Protein AF-A0A6A6EW55-F1 (afdb_monomer)

Foldseek 3Di:
DDDDDPDQAWDWDDDPNAIETERQPQDDDPVGDYPDHNVNDPDHPYYHYPDDDPPD

Solvent-accessible surface area (backbone atoms only — not comparable to full-atom values): 4021 Å² total; per-residue (Å²): 133,88,86,81,75,95,63,90,55,47,44,82,48,75,55,97,93,43,31,38,34,35,35,86,66,84,80,70,64,89,91,53,93,76,92,49,59,64,91,76,59,89,77,66,80,42,77,44,69,90,73,81,78,86,90,113

Secondary structure (DSSP, 8-state):
----------EEEEETTEEEEE---SS--TTS--SS-GGG----SEEE--------

InterPro domains:
  IPR036866 Ribonuclease Z/Hydroxyacylglutathione hydrolase-like [G3DSA:3.60.15.10] (5-55)
  IPR036866 Ribonuclease Z/Hydroxyacylglutathione hydrolase-like [SSF56281] (10-55)

Radius of gyration: 12.53 Å; Cα contacts (8 Å, |Δi|>4): 62; chains: 1; bounding box: 35×21×31 Å

Organism: NCBI:txid1314779

Mean predicted aligned error: 7.51 Å

pLDDT: mean 76.87, std 16.54, range [32.72, 94.94]

Structure (mmCIF, N/CA/C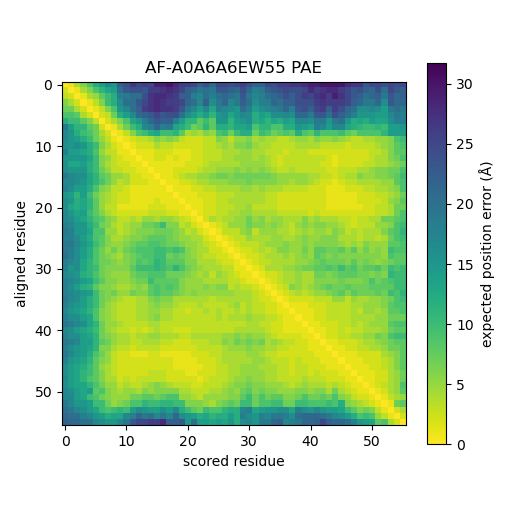/O backbone):
data_AF-A0A6A6EW55-F1
#
_entry.id   AF-A0A6A6EW55-F1
#
loop_
_atom_site.group_PDB
_atom_site.id
_atom_site.type_symbol
_atom_site.label_atom_id
_atom_site.label_alt_id
_atom_site.label_comp_id
_atom_site.label_asym_id
_atom_site.label_entity_id
_atom_site.label_seq_id
_atom_site.pdbx_PDB_ins_code
_atom_site.Cartn_x
_atom_site.Cartn_y
_atom_site.Cartn_z
_atom_site.occupancy
_atom_site.B_iso_or_equiv
_atom_site.auth_seq_id
_atom_site.auth_comp_id
_atom_site.auth_asym_id
_atom_site.auth_atom_id
_atom_site.pdbx_PDB_model_num
ATOM 1 N N . MET A 1 1 ? 28.383 10.767 9.026 1.00 36.34 1 MET A N 1
ATOM 2 C CA . MET A 1 1 ? 27.519 9.685 8.504 1.00 36.34 1 MET A CA 1
ATOM 3 C C . MET A 1 1 ? 27.099 10.064 7.092 1.00 36.34 1 MET A C 1
ATOM 5 O O . MET A 1 1 ? 26.531 11.135 6.928 1.00 36.34 1 MET A O 1
ATOM 9 N N . LYS A 1 2 ? 27.460 9.277 6.069 1.00 33.38 2 LYS A N 1
ATOM 10 C CA . LYS A 1 2 ? 27.042 9.535 4.680 1.00 33.38 2 LYS A CA 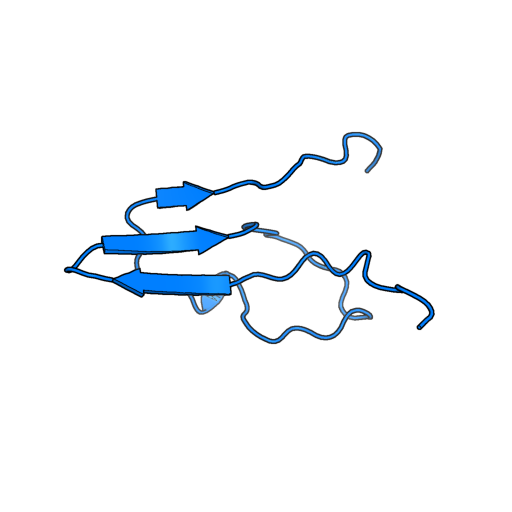1
ATOM 11 C C . LYS A 1 2 ? 25.593 9.071 4.522 1.00 33.38 2 LYS A C 1
ATOM 13 O O . LYS A 1 2 ? 25.333 7.876 4.600 1.00 33.38 2 LYS A O 1
ATOM 18 N N . GLY A 1 3 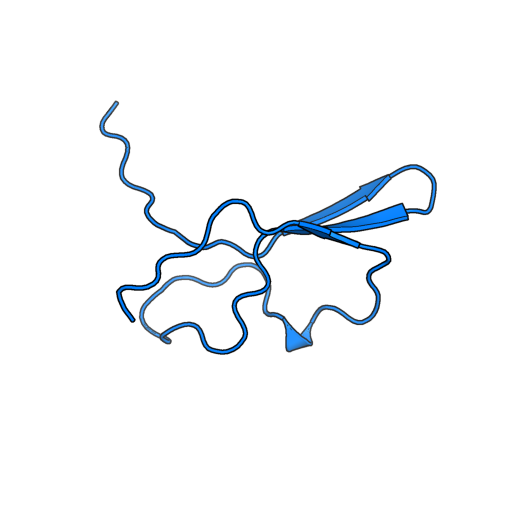? 24.669 10.010 4.340 1.00 32.72 3 GLY A N 1
ATOM 19 C CA . GLY A 1 3 ? 23.281 9.715 4.001 1.00 32.72 3 GLY A CA 1
ATOM 20 C C . GLY A 1 3 ? 23.174 9.331 2.530 1.00 32.72 3 GLY A C 1
ATOM 21 O O . GLY A 1 3 ? 23.006 10.195 1.680 1.00 32.72 3 GLY A O 1
ATOM 22 N N . LEU A 1 4 ? 23.291 8.043 2.222 1.00 47.31 4 LEU A N 1
ATOM 23 C CA . LEU A 1 4 ? 22.635 7.487 1.041 1.00 47.31 4 LEU A CA 1
ATOM 24 C C . LEU A 1 4 ? 21.268 7.016 1.516 1.00 47.31 4 LEU A C 1
ATOM 26 O O . LEU A 1 4 ? 21.265 6.173 2.396 1.00 47.31 4 LEU A O 1
ATOM 30 N N . HIS A 1 5 ? 20.159 7.513 0.966 1.00 41.28 5 HIS A N 1
ATOM 31 C CA . HIS A 1 5 ? 18.922 6.738 0.783 1.00 41.28 5 HIS A CA 1
ATOM 32 C C . HIS A 1 5 ? 17.917 7.539 -0.061 1.00 41.28 5 HIS A C 1
ATOM 34 O O . HIS A 1 5 ? 16.919 8.035 0.447 1.00 41.28 5 HIS A O 1
ATOM 40 N N . SER A 1 6 ? 18.119 7.566 -1.379 1.00 52.06 6 SER A N 1
ATOM 41 C CA . SER A 1 6 ? 17.029 7.699 -2.361 1.00 52.06 6 SER A CA 1
ATOM 42 C C . SER A 1 6 ? 16.254 6.373 -2.473 1.00 52.06 6 SER A C 1
ATOM 44 O O . SER A 1 6 ? 16.033 5.824 -3.548 1.00 52.06 6 SER A O 1
ATOM 46 N N . GLY A 1 7 ? 15.918 5.782 -1.327 1.00 52.91 7 GLY A N 1
ATOM 47 C CA . GLY A 1 7 ? 15.169 4.539 -1.261 1.00 52.91 7 GLY A CA 1
ATOM 48 C C . GLY A 1 7 ? 13.712 4.886 -1.060 1.00 52.91 7 GLY A C 1
ATOM 49 O O . GLY A 1 7 ? 13.286 5.002 0.087 1.00 52.91 7 GLY A O 1
ATOM 50 N N . ALA A 1 8 ? 12.970 5.062 -2.150 1.00 61.00 8 ALA A N 1
ATOM 51 C CA . ALA A 1 8 ? 11.516 5.059 -2.106 1.00 61.00 8 ALA A CA 1
ATOM 52 C C . ALA A 1 8 ? 11.087 3.765 -1.416 1.00 61.00 8 ALA A C 1
ATOM 54 O O . ALA A 1 8 ? 11.316 2.669 -1.935 1.00 61.00 8 ALA A O 1
ATOM 55 N N . ARG A 1 9 ? 10.551 3.887 -0.208 1.00 70.94 9 ARG A N 1
ATOM 56 C CA . ARG A 1 9 ? 10.234 2.774 0.684 1.00 70.94 9 ARG A CA 1
ATOM 57 C C . ARG A 1 9 ? 8.748 2.848 0.977 1.00 70.94 9 ARG A C 1
ATOM 59 O O . ARG A 1 9 ? 8.285 3.869 1.462 1.00 70.94 9 ARG A O 1
ATOM 66 N N . ILE A 1 10 ? 8.038 1.759 0.683 1.00 80.38 10 ILE A N 1
ATOM 67 C CA . ILE A 1 10 ? 6.640 1.637 1.090 1.00 80.38 10 ILE A CA 1
ATOM 68 C C . ILE A 1 10 ? 6.649 1.327 2.582 1.00 80.38 10 ILE A C 1
ATOM 70 O O . ILE A 1 10 ? 7.295 0.360 2.994 1.00 80.38 10 ILE A O 1
ATOM 74 N N . PHE A 1 11 ? 5.957 2.129 3.382 1.00 82.31 11 PHE A N 1
ATOM 75 C CA . PHE A 1 11 ? 5.734 1.831 4.796 1.00 82.31 11 PHE A CA 1
ATOM 76 C C . PHE A 1 11 ? 4.244 1.805 5.093 1.00 82.31 11 PHE A C 1
ATOM 78 O O . PHE A 1 11 ? 3.507 2.655 4.606 1.00 82.31 11 PHE A O 1
ATOM 85 N N . ARG A 1 12 ? 3.817 0.866 5.941 1.00 88.25 12 ARG A N 1
ATOM 86 C CA . ARG A 1 12 ? 2.473 0.854 6.522 1.00 88.25 12 ARG A CA 1
ATOM 87 C C . ARG A 1 12 ? 2.556 1.271 7.983 1.00 88.25 12 ARG A C 1
ATOM 89 O O . ARG A 1 12 ? 3.250 0.627 8.770 1.00 88.25 12 ARG A O 1
ATOM 96 N N . LEU A 1 13 ? 1.828 2.321 8.341 1.00 89.62 13 LEU A N 1
ATOM 97 C CA . LEU A 1 13 ? 1.626 2.755 9.717 1.00 89.62 13 LEU A CA 1
ATOM 98 C C . LEU A 1 13 ? 0.171 2.497 10.101 1.00 89.62 13 LEU A C 1
ATOM 100 O O . LEU A 1 13 ? -0.735 2.950 9.409 1.00 89.62 13 LEU A O 1
ATOM 104 N N . ARG A 1 14 ? -0.046 1.812 11.226 1.00 92.44 14 ARG A N 1
ATOM 105 C CA . ARG A 1 14 ? -1.375 1.630 11.814 1.00 92.44 14 ARG A CA 1
ATOM 106 C C . ARG A 1 14 ? -1.414 2.264 13.196 1.00 92.44 14 ARG A C 1
ATOM 108 O O . ARG A 1 14 ? -0.581 1.941 14.042 1.00 92.44 14 ARG A O 1
ATOM 115 N N . SER A 1 15 ? -2.367 3.159 13.425 1.00 92.69 15 SER A N 1
ATOM 116 C CA . SER A 1 15 ? -2.542 3.846 14.708 1.00 92.69 15 SER A CA 1
ATOM 117 C C . SER A 1 15 ? -4.003 4.231 14.902 1.00 92.69 15 SER A C 1
ATOM 119 O O . SER A 1 15 ? -4.621 4.752 13.984 1.00 92.69 15 SER A O 1
ATOM 121 N N . HIS A 1 16 ? -4.561 3.972 16.090 1.00 94.94 16 HIS A N 1
ATOM 122 C CA . HIS A 1 16 ? -5.941 4.344 16.452 1.00 94.94 16 HIS A CA 1
ATOM 123 C C . HIS A 1 16 ? -7.008 3.925 15.420 1.00 94.94 16 HIS A C 1
ATOM 125 O O . HIS A 1 16 ? -7.966 4.648 15.176 1.00 94.94 16 HIS A O 1
ATOM 131 N N . GLY A 1 17 ? -6.834 2.754 14.801 1.00 94.44 17 GLY A N 1
ATOM 132 C CA . GLY A 1 17 ? -7.757 2.242 13.783 1.00 94.44 17 GLY A CA 1
ATOM 133 C C . GLY A 1 17 ? -7.579 2.837 12.385 1.00 94.44 17 GLY A C 1
ATOM 134 O O . GLY A 1 17 ? -8.278 2.400 11.487 1.00 94.44 17 GLY A O 1
ATOM 135 N N . VAL A 1 18 ? -6.633 3.760 12.195 1.00 94.25 18 VAL A N 1
ATOM 136 C CA . VAL 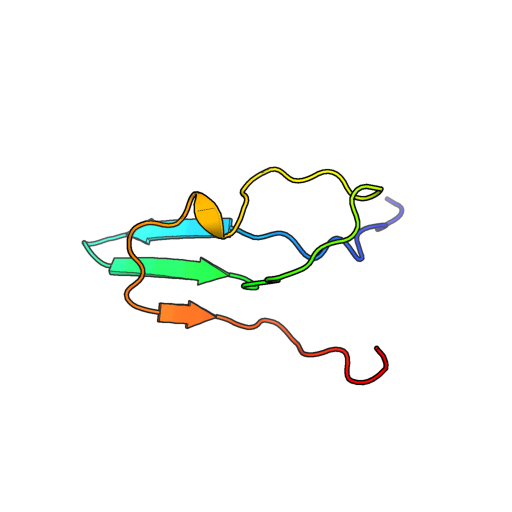A 1 18 ? -6.296 4.349 10.896 1.00 94.25 18 VAL A CA 1
ATOM 137 C C . VAL A 1 18 ? -5.043 3.688 10.332 1.00 94.25 18 VAL A C 1
ATOM 139 O O . VAL A 1 18 ? -4.038 3.531 11.040 1.00 94.25 18 VAL A O 1
ATOM 142 N N . THR A 1 19 ? -5.090 3.345 9.051 1.00 94.69 19 THR A N 1
ATOM 143 C CA . THR A 1 19 ? -3.994 2.762 8.281 1.00 94.69 19 THR A CA 1
ATOM 144 C C . THR A 1 19 ? -3.513 3.744 7.215 1.00 94.69 19 THR A C 1
ATOM 146 O O . THR A 1 19 ? -4.257 4.142 6.320 1.00 94.69 19 THR A O 1
ATOM 149 N N . ILE A 1 20 ? -2.237 4.121 7.301 1.00 92.00 20 ILE A N 1
ATOM 150 C CA . ILE A 1 20 ? -1.567 5.028 6.364 1.00 92.00 20 ILE A CA 1
ATOM 151 C C . ILE A 1 20 ? -0.481 4.256 5.621 1.00 92.00 20 ILE A C 1
ATOM 153 O O . ILE A 1 20 ? 0.348 3.584 6.243 1.00 92.00 20 ILE A O 1
ATOM 157 N N . VAL A 1 21 ? -0.445 4.406 4.300 1.00 91.00 21 VAL A N 1
ATOM 158 C CA . VAL A 1 21 ? 0.638 3.903 3.451 1.00 91.00 21 VAL A CA 1
ATOM 159 C C . VAL A 1 21 ? 1.482 5.073 2.960 1.00 91.00 21 VAL A C 1
ATOM 161 O O . VAL A 1 21 ? 0.972 5.984 2.314 1.00 91.00 21 VAL A O 1
ATOM 164 N N . LEU A 1 22 ? 2.774 5.058 3.281 1.00 87.44 22 LEU A N 1
ATOM 165 C CA . LEU A 1 22 ? 3.751 6.040 2.813 1.00 87.44 22 LEU A CA 1
ATOM 166 C C . LEU A 1 22 ? 4.377 5.561 1.501 1.00 87.44 22 LEU A C 1
ATOM 168 O O . LEU A 1 22 ? 4.848 4.427 1.443 1.00 87.44 22 LEU A O 1
ATOM 172 N N . ASP A 1 23 ? 4.411 6.438 0.497 1.00 79.62 23 ASP A N 1
ATOM 173 C CA . ASP A 1 23 ? 5.056 6.259 -0.808 1.00 79.62 23 ASP A CA 1
ATOM 174 C C . ASP A 1 23 ? 4.644 4.960 -1.534 1.00 79.62 23 ASP A C 1
ATOM 176 O O . ASP A 1 23 ? 5.380 3.972 -1.593 1.00 79.62 23 ASP A O 1
ATOM 180 N N . ALA A 1 24 ? 3.449 4.981 -2.136 1.00 75.62 24 ALA A N 1
ATOM 181 C CA . ALA A 1 24 ? 2.830 3.865 -2.863 1.00 75.62 24 ALA A CA 1
ATOM 182 C C . ALA A 1 24 ? 3.447 3.616 -4.261 1.00 75.62 24 ALA A C 1
ATOM 184 O O . ALA A 1 24 ? 2.779 3.729 -5.292 1.00 75.62 24 ALA A O 1
ATOM 185 N N . TRP A 1 25 ? 4.740 3.282 -4.325 1.00 80.56 25 TRP A N 1
ATOM 186 C CA . TRP A 1 25 ? 5.414 3.018 -5.602 1.00 80.56 25 TRP A CA 1
ATOM 187 C C . TRP A 1 25 ? 4.941 1.698 -6.237 1.00 80.56 25 TRP A C 1
ATOM 189 O O . TRP A 1 25 ? 5.394 0.619 -5.858 1.00 80.56 25 TRP A O 1
ATOM 199 N N . LEU A 1 26 ? 4.051 1.792 -7.233 1.00 75.31 26 LEU A N 1
ATOM 200 C CA . LEU A 1 26 ? 3.402 0.633 -7.868 1.00 75.31 26 LEU A CA 1
ATOM 201 C C . LEU A 1 26 ? 4.364 -0.288 -8.633 1.00 75.31 26 LEU A C 1
ATOM 203 O O . LEU A 1 26 ? 4.214 -1.505 -8.612 1.00 75.31 26 LEU A O 1
ATOM 207 N N . LYS A 1 27 ? 5.349 0.285 -9.333 1.00 74.81 27 LYS A N 1
ATOM 208 C CA . LYS A 1 27 ? 6.319 -0.456 -10.155 1.00 74.81 27 LYS A CA 1
ATOM 209 C C . LYS A 1 27 ? 7.742 -0.051 -9.793 1.00 74.81 27 LYS A C 1
ATOM 211 O O . LYS A 1 27 ? 8.360 0.765 -10.471 1.00 74.81 27 LYS A O 1
ATOM 216 N N . ARG A 1 28 ? 8.255 -0.628 -8.706 1.00 73.81 28 ARG A N 1
ATOM 217 C CA . ARG A 1 28 ? 9.653 -0.463 -8.285 1.00 73.81 28 ARG A CA 1
ATOM 218 C C . ARG A 1 28 ? 10.578 -1.393 -9.099 1.00 73.81 28 ARG A C 1
ATOM 220 O O . ARG A 1 28 ? 10.229 -2.559 -9.289 1.00 73.81 28 ARG A O 1
ATOM 227 N N . PRO A 1 29 ? 11.771 -0.936 -9.528 1.00 77.75 29 PRO A N 1
ATOM 228 C CA . PRO A 1 29 ? 12.795 -1.804 -10.111 1.00 77.75 29 PRO A CA 1
ATOM 229 C C . PRO A 1 29 ? 13.210 -2.947 -9.172 1.00 77.75 29 PRO A C 1
ATOM 231 O O . PRO A 1 29 ? 13.407 -2.736 -7.975 1.00 77.75 29 PRO A O 1
ATOM 234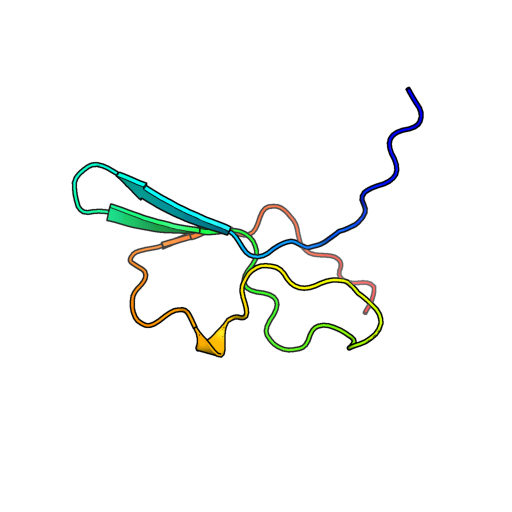 N N . SER A 1 30 ? 13.421 -4.147 -9.720 1.00 78.69 30 SER A N 1
ATOM 235 C CA . SER A 1 30 ? 13.823 -5.338 -8.950 1.00 78.69 30 SER A CA 1
ATOM 236 C C . SER A 1 30 ? 15.218 -5.235 -8.319 1.00 78.69 30 SER A C 1
ATOM 238 O O . SER A 1 30 ? 15.536 -5.993 -7.408 1.00 78.69 30 SER A O 1
ATOM 240 N N . SER A 1 31 ? 16.044 -4.292 -8.779 1.00 81.19 31 SER A N 1
ATOM 241 C CA . SER A 1 31 ? 17.385 -4.017 -8.255 1.00 81.19 31 SER A CA 1
ATOM 242 C C . SER A 1 31 ? 17.391 -3.309 -6.895 1.00 81.19 31 SER A C 1
ATOM 244 O O . SER A 1 31 ? 18.443 -3.227 -6.262 1.00 81.19 31 SER A O 1
ATOM 246 N N . ILE A 1 32 ? 16.245 -2.796 -6.432 1.00 77.69 32 ILE A N 1
ATOM 247 C CA . ILE A 1 32 ? 16.125 -2.073 -5.162 1.00 77.69 32 ILE A CA 1
ATOM 2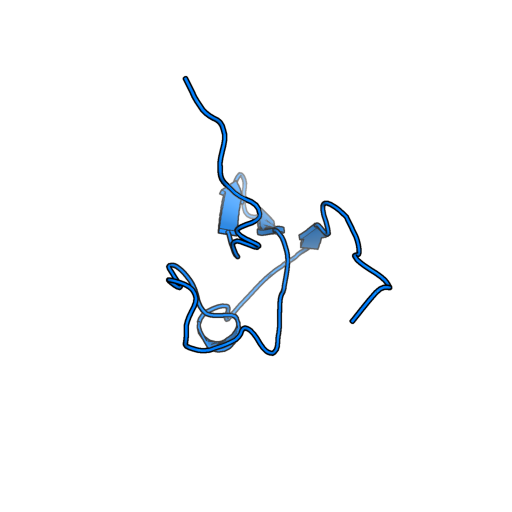48 C C . ILE A 1 32 ? 15.519 -3.001 -4.095 1.00 77.69 32 ILE A C 1
ATOM 250 O O . ILE A 1 32 ? 14.439 -3.559 -4.319 1.00 77.69 32 ILE A O 1
ATOM 254 N N . PRO A 1 33 ? 16.148 -3.132 -2.908 1.00 73.94 33 PRO A N 1
ATOM 255 C CA . PRO A 1 33 ? 15.581 -3.893 -1.801 1.00 73.94 33 PRO A CA 1
ATOM 256 C C . PRO A 1 33 ? 14.162 -3.430 -1.462 1.00 73.94 33 PRO A C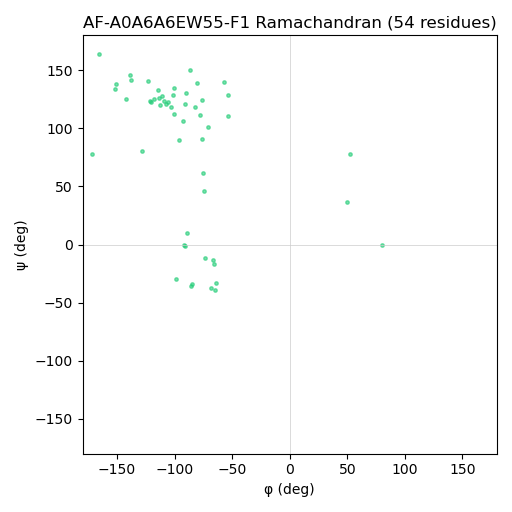 1
ATOM 258 O O . PRO A 1 33 ? 13.907 -2.241 -1.262 1.00 73.94 33 PRO A O 1
ATOM 261 N N . THR A 1 34 ? 13.236 -4.383 -1.392 1.00 72.62 34 THR A N 1
ATOM 262 C CA . THR A 1 34 ? 11.837 -4.131 -1.040 1.00 72.62 34 THR A CA 1
ATOM 263 C C . THR A 1 34 ? 11.527 -4.781 0.296 1.00 72.62 34 THR A C 1
ATOM 265 O O . THR A 1 34 ? 11.751 -5.974 0.468 1.00 72.62 34 THR A O 1
ATOM 268 N N . TYR A 1 35 ? 11.012 -3.979 1.225 1.00 75.56 35 TYR A N 1
ATOM 269 C CA . TYR A 1 35 ? 10.606 -4.429 2.559 1.00 75.56 35 TYR A CA 1
ATOM 270 C C . TYR A 1 35 ? 9.096 -4.672 2.661 1.00 75.56 35 TYR A C 1
ATOM 272 O O . TYR A 1 35 ? 8.671 -5.521 3.431 1.00 75.56 35 TYR A O 1
ATOM 280 N N . LEU A 1 36 ? 8.308 -3.933 1.875 1.00 81.38 36 LEU A N 1
ATOM 281 C CA . LEU A 1 36 ? 6.865 -4.084 1.728 1.00 81.38 36 LEU A CA 1
ATOM 282 C C . LEU A 1 36 ? 6.512 -3.830 0.259 1.00 81.38 36 LEU A C 1
ATOM 284 O O . LEU A 1 36 ? 6.908 -2.796 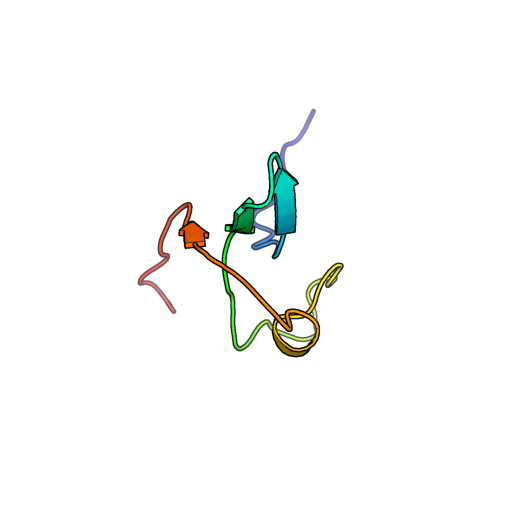-0.305 1.00 81.38 36 LEU A O 1
ATOM 288 N N . LYS A 1 37 ? 5.828 -4.781 -0.376 1.00 80.94 37 LYS A N 1
ATOM 289 C CA . LYS A 1 37 ? 5.260 -4.615 -1.719 1.00 80.94 37 LYS A CA 1
ATOM 290 C C . LYS A 1 37 ? 3.878 -3.985 -1.608 1.00 80.94 37 LYS A C 1
ATOM 292 O O . LYS A 1 37 ? 3.169 -4.205 -0.633 1.00 80.94 37 LYS A O 1
ATOM 297 N N . ILE A 1 38 ? 3.482 -3.221 -2.625 1.00 80.50 38 ILE A N 1
ATOM 298 C CA . ILE A 1 38 ? 2.144 -2.620 -2.638 1.00 80.50 38 ILE A CA 1
ATOM 299 C C . ILE A 1 38 ? 1.050 -3.691 -2.691 1.00 80.50 38 ILE A C 1
ATOM 301 O O . ILE A 1 38 ? 0.027 -3.536 -2.046 1.00 80.50 38 ILE A O 1
ATOM 305 N N . ASP A 1 39 ? 1.313 -4.816 -3.361 1.00 85.25 39 ASP A N 1
ATOM 306 C CA . ASP A 1 39 ? 0.382 -5.949 -3.449 1.00 85.25 39 ASP A CA 1
ATOM 307 C C . ASP A 1 39 ? 0.154 -6.648 -2.094 1.00 85.25 39 ASP A C 1
ATOM 309 O O . ASP A 1 39 ? -0.759 -7.454 -1.958 1.00 85.25 39 ASP A O 1
ATOM 313 N N . GLU A 1 40 ? 0.990 -6.359 -1.090 1.00 86.44 40 GLU A N 1
ATOM 314 C CA . GLU A 1 40 ? 0.839 -6.844 0.289 1.00 86.44 40 GLU A CA 1
ATOM 315 C C . GLU A 1 40 ? 0.031 -5.865 1.164 1.00 86.44 40 GLU A C 1
ATOM 317 O O . GLU A 1 40 ? -0.179 -6.125 2.350 1.00 86.44 40 GLU A O 1
ATOM 322 N N . VAL A 1 41 ? -0.408 -4.732 0.603 1.00 86.94 41 VAL A N 1
ATOM 323 C CA . VAL A 1 41 ? -1.327 -3.786 1.244 1.00 86.94 41 VAL A CA 1
ATOM 324 C C . VAL A 1 41 ? -2.753 -4.145 0.831 1.00 86.94 41 VAL A C 1
ATOM 326 O O . VAL A 1 41 ? -3.178 -3.895 -0.293 1.00 86.94 41 VAL A O 1
ATOM 329 N N . ASP A 1 42 ? -3.488 -4.722 1.770 1.00 89.38 42 ASP A N 1
ATOM 330 C CA . ASP A 1 42 ? -4.892 -5.118 1.656 1.00 89.38 42 ASP A CA 1
ATOM 331 C C . ASP A 1 42 ? -5.867 -3.975 1.973 1.00 89.38 42 ASP A C 1
ATOM 333 O O . ASP A 1 42 ? -6.918 -3.855 1.344 1.00 89.38 42 ASP A O 1
ATOM 337 N N . GLU A 1 43 ? -5.501 -3.122 2.930 1.00 89.50 43 GLU A N 1
ATOM 338 C CA . GLU A 1 43 ? -6.288 -1.970 3.359 1.00 89.50 43 GLU A CA 1
ATOM 339 C C . GLU A 1 43 ? -5.412 -0.729 3.588 1.00 89.50 43 GLU A C 1
ATOM 341 O O . GLU A 1 43 ? -4.299 -0.798 4.123 1.00 89.50 43 GLU A O 1
ATOM 346 N N . CYS A 1 44 ? -5.932 0.437 3.206 1.00 91.94 44 CYS A N 1
ATOM 347 C CA . CYS A 1 44 ? -5.408 1.731 3.626 1.00 91.94 44 CYS A CA 1
ATOM 348 C C . CYS A 1 44 ? -6.526 2.776 3.652 1.00 91.94 44 CYS A C 1
ATOM 350 O O . CYS A 1 44 ? -7.327 2.852 2.721 1.00 91.94 44 CYS A O 1
ATOM 352 N N . ASP A 1 45 ? -6.536 3.617 4.681 1.00 94.50 45 ASP A N 1
ATOM 353 C CA . ASP A 1 45 ? -7.430 4.774 4.763 1.00 94.50 45 ASP A CA 1
ATOM 354 C C . ASP A 1 45 ? -6.825 5.981 4.038 1.00 94.50 45 ASP A C 1
ATOM 356 O O . ASP A 1 45 ? -7.534 6.776 3.423 1.00 94.50 45 ASP A O 1
ATOM 360 N N .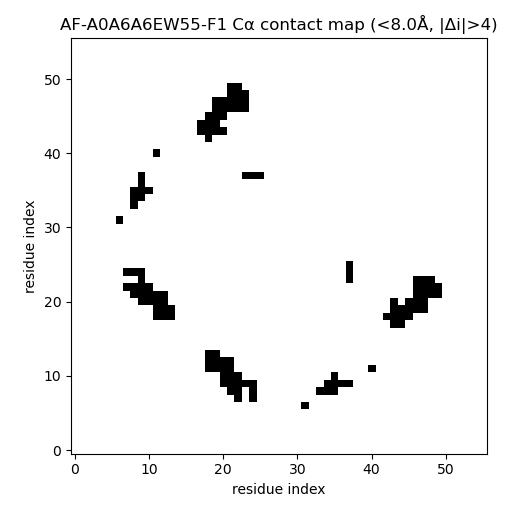 TYR A 1 46 ? -5.492 6.106 4.089 1.00 92.69 46 TYR A N 1
ATOM 361 C CA . TYR A 1 46 ? -4.759 7.210 3.479 1.00 92.69 46 TYR A CA 1
ATOM 362 C C . TYR A 1 46 ? -3.478 6.746 2.795 1.00 92.69 46 TYR A C 1
ATOM 364 O O . TYR A 1 46 ? -2.753 5.879 3.289 1.00 92.69 46 TYR A O 1
ATOM 372 N N . ILE A 1 47 ? -3.156 7.421 1.694 1.00 90.56 47 ILE A N 1
ATOM 373 C CA . ILE A 1 47 ? -1.848 7.356 1.049 1.00 90.56 47 ILE A CA 1
ATOM 374 C C . ILE A 1 47 ? -1.151 8.693 1.283 1.00 90.56 47 ILE A C 1
ATOM 376 O O . ILE A 1 47 ? -1.678 9.748 0.928 1.00 90.56 47 ILE A O 1
ATOM 380 N N . LEU A 1 48 ? 0.041 8.646 1.869 1.00 89.44 48 LEU A N 1
ATOM 381 C CA . LEU A 1 48 ? 0.917 9.799 2.009 1.00 89.44 48 LEU A CA 1
ATOM 382 C C . LEU A 1 48 ? 2.023 9.693 0.962 1.00 89.44 48 LEU A C 1
ATOM 384 O O . LEU A 1 48 ? 2.808 8.750 0.981 1.00 89.44 48 LEU A O 1
ATOM 388 N N . ILE A 1 49 ? 2.086 10.663 0.057 1.00 85.88 49 ILE A N 1
ATOM 389 C CA . ILE A 1 49 ? 3.182 10.787 -0.905 1.00 85.88 49 ILE A CA 1
ATOM 390 C C . ILE A 1 49 ? 4.130 11.854 -0.372 1.00 85.88 49 ILE A C 1
ATOM 392 O O . ILE A 1 49 ? 3.752 13.022 -0.275 1.00 85.88 49 ILE A O 1
ATOM 396 N N . SER A 1 50 ? 5.339 11.453 0.018 1.00 83.06 50 SER A N 1
ATOM 397 C CA . SER A 1 50 ? 6.320 12.364 0.618 1.00 83.06 50 SER A CA 1
ATOM 398 C C . SER A 1 50 ? 6.834 13.396 -0.389 1.00 83.06 50 SER A C 1
ATOM 400 O O . SER A 1 50 ? 7.050 14.554 -0.037 1.00 83.06 50 SER A O 1
ATOM 402 N N . HIS A 1 51 ? 7.017 12.973 -1.639 1.00 81.00 51 HIS A N 1
ATOM 403 C CA . HIS A 1 51 ? 7.387 13.794 -2.787 1.00 81.00 51 HIS A CA 1
ATOM 404 C C . HIS A 1 51 ? 7.142 13.009 -4.083 1.00 81.00 51 HIS A C 1
ATOM 406 O O . HIS A 1 51 ? 6.994 11.786 -4.066 1.00 81.00 51 HIS A O 1
ATOM 412 N N . ILE A 1 52 ? 7.117 13.715 -5.213 1.00 76.88 52 ILE A N 1
ATOM 413 C CA . ILE A 1 52 ? 7.018 13.119 -6.548 1.00 76.88 52 ILE A CA 1
ATOM 414 C C . ILE A 1 52 ? 8.253 13.539 -7.337 1.00 76.88 52 ILE A C 1
ATOM 416 O O . ILE A 1 52 ? 8.505 14.730 -7.515 1.00 76.88 52 ILE A O 1
ATOM 420 N N . HIS A 1 53 ? 9.003 12.553 -7.815 1.00 75.50 53 HIS A N 1
ATOM 421 C CA . HIS A 1 53 ? 9.991 12.742 -8.868 1.00 75.50 53 HIS A CA 1
ATOM 422 C C . HIS A 1 53 ? 9.256 12.713 -10.210 1.00 75.50 53 HIS A C 1
ATOM 424 O O . HIS A 1 53 ? 8.587 11.731 -10.517 1.00 75.50 53 HIS A O 1
ATOM 430 N N . LEU A 1 54 ? 9.308 13.814 -10.962 1.00 61.97 54 LEU A N 1
ATOM 431 C CA . LEU A 1 54 ? 8.663 13.952 -12.281 1.00 61.97 54 LEU A CA 1
ATOM 432 C C . LEU A 1 54 ? 9.603 13.554 -13.432 1.00 61.97 54 LEU A C 1
ATOM 434 O O . LEU A 1 54 ? 9.230 13.631 -14.598 1.00 61.97 54 LEU A O 1
ATOM 438 N N . ASP A 1 55 ? 10.835 13.185 -13.099 1.00 52.12 55 ASP A N 1
ATOM 439 C CA . ASP A 1 55 ? 11.944 12.903 -14.004 1.00 52.12 55 ASP A CA 1
ATOM 440 C C . ASP A 1 55 ? 12.024 11.433 -14.471 1.00 52.12 55 ASP A C 1
ATOM 442 O O . ASP A 1 55 ? 12.985 11.064 -15.148 1.00 52.12 55 ASP A O 1
ATOM 446 N N . TYR A 1 56 ? 10.993 10.624 -14.182 1.00 49.25 56 TYR A N 1
ATOM 447 C CA . TYR A 1 56 ? 10.823 9.242 -14.657 1.00 49.25 56 TYR A CA 1
ATOM 448 C C . TYR A 1 56 ? 9.361 8.907 -14.962 1.00 49.25 56 TYR A C 1
ATOM 450 O O . TYR A 1 56 ? 8.499 9.190 -14.099 1.00 49.25 56 TYR A O 1
#

Sequence (56 aa):
MKGLHSGARIFRLRSHGVTIVLDAWLKRPSSIPTYLKIDEVDECDYILISHIHLDY

Nearest PDB structures (foldseek):
  2x5r-assembly1_A-2  TM=3.983E-01  e=2.605E+00  Pyrobaculum spherical virus
  4f4h-assembly1_B  TM=4.808E-01  e=5.189E+00  Burkholderia thailandensis E264
  2mbc-assembly1_A  TM=2.979E-01  e=6.381E+00  Homo sapiens